Protein AF-W7Y2I8-F1 (afdb_monomer_lite)

Secondary structure (DSSP, 8-state):
----TTS----EEEESSS--SSTTTTSTTTT--SEEEEEEEEETTEEEEEE------SPPPGGGS---TTPPPPPHHHHHHHHHHHHHTT-

Foldseek 3Di:
DDDQPPDDRWDWDFDPVPPDAQQQCVHSCSVPGGHTAWTWDQDPNDIDIDHDDDDDPDDPDPVVDDDPPPDDDDDPVVVVVVVVVVVVVVD

Sequence (91 aa):
MVQFDSGDPFEVFYTNDIHIDQPNRHTPFRKVPGVLMEFHIDFNGIRFLFKASDISYDSPKKSTFNIPEDATPTPEKEIEALILTMIESFQ

Structure (mmCIF, N/CA/C/O backbone):
data_AF-W7Y2I8-F1
#
_entry.id   AF-W7Y2I8-F1
#
loop_
_atom_site.group_PDB
_atom_site.id
_atom_site.type_symbol
_atom_site.label_atom_id
_atom_site.label_alt_id
_atom_site.label_comp_id
_atom_site.label_asym_id
_atom_site.label_entity_id
_atom_site.label_seq_id
_atom_site.pdbx_PDB_ins_code
_atom_site.Cartn_x
_atom_site.Cartn_y
_atom_site.Cartn_z
_atom_site.occupancy
_atom_site.B_iso_or_equiv
_atom_site.auth_seq_id
_atom_site.auth_comp_id
_atom_site.auth_asym_id
_atom_site.auth_atom_id
_atom_site.pdbx_PDB_model_num
ATOM 1 N N . MET A 1 1 ? -3.214 -12.746 16.972 1.00 45.16 1 MET A N 1
ATOM 2 C CA . MET A 1 1 ? -3.848 -11.434 17.210 1.00 45.16 1 MET A CA 1
ATOM 3 C C . MET A 1 1 ? -2.802 -10.523 17.832 1.00 45.16 1 MET A C 1
ATOM 5 O O . MET A 1 1 ? -2.211 -10.920 18.830 1.00 45.16 1 MET A O 1
ATOM 9 N N . VAL A 1 2 ? -2.492 -9.387 17.206 1.00 50.00 2 VAL A N 1
ATOM 10 C CA . VAL A 1 2 ? -1.504 -8.417 17.713 1.00 50.00 2 VAL A CA 1
ATOM 11 C C . VAL A 1 2 ? -2.278 -7.221 18.261 1.00 50.00 2 VAL A C 1
ATOM 13 O O . VAL A 1 2 ? -3.113 -6.674 17.553 1.00 50.00 2 VAL A O 1
ATOM 16 N N . GLN A 1 3 ? -2.045 -6.848 19.521 1.00 47.31 3 GLN A N 1
ATOM 17 C CA . GLN A 1 3 ? -2.643 -5.654 20.125 1.00 47.31 3 GLN A CA 1
ATOM 18 C C . GLN A 1 3 ? -1.727 -4.444 19.899 1.00 47.31 3 GLN A C 1
ATOM 20 O O . GLN A 1 3 ? -0.517 -4.531 20.130 1.00 47.31 3 GLN A O 1
ATOM 25 N N . PHE A 1 4 ? -2.305 -3.332 19.442 1.00 53.75 4 PHE A N 1
ATOM 26 C CA . PHE A 1 4 ? -1.623 -2.050 19.260 1.00 53.75 4 PHE A CA 1
ATOM 27 C C . PHE A 1 4 ? -2.093 -1.068 20.338 1.00 53.75 4 PHE A C 1
ATOM 29 O O . PHE A 1 4 ? -3.281 -0.999 20.642 1.00 53.75 4 PHE A O 1
ATOM 36 N N . ASP A 1 5 ? -1.155 -0.334 20.938 1.00 49.31 5 ASP A N 1
ATOM 37 C CA . ASP A 1 5 ? -1.438 0.578 22.045 1.00 49.31 5 ASP A CA 1
ATOM 38 C C . ASP A 1 5 ? -2.201 1.815 21.522 1.00 49.31 5 ASP A C 1
ATOM 40 O O . ASP A 1 5 ? -1.654 2.572 20.721 1.00 49.31 5 ASP A O 1
ATOM 44 N N . SER A 1 6 ? -3.440 2.012 22.005 1.00 45.44 6 SER A N 1
ATOM 45 C CA . SER A 1 6 ? -4.373 3.154 21.810 1.00 45.44 6 SER A CA 1
ATOM 46 C C . SER A 1 6 ? -5.564 3.031 20.836 1.00 45.44 6 SER A C 1
ATOM 48 O O . SER A 1 6 ? -6.217 4.035 20.559 1.00 45.44 6 SER A O 1
ATOM 50 N N . GLY A 1 7 ? -5.959 1.826 20.415 1.00 59.88 7 GLY A N 1
ATOM 51 C CA . GLY A 1 7 ? -7.206 1.628 19.659 1.00 59.88 7 GLY A CA 1
ATOM 52 C C . GLY A 1 7 ? -7.867 0.279 19.920 1.00 59.88 7 GLY A C 1
ATOM 53 O O . GLY A 1 7 ? -7.276 -0.593 20.561 1.00 59.88 7 GLY A O 1
ATOM 54 N N . ASP A 1 8 ? -9.092 0.110 19.415 1.00 64.75 8 ASP A N 1
ATOM 55 C CA . ASP A 1 8 ? -9.741 -1.200 19.383 1.00 64.75 8 ASP A CA 1
ATOM 56 C C . ASP A 1 8 ? -8.816 -2.204 18.676 1.00 64.75 8 ASP A C 1
ATOM 58 O O . ASP A 1 8 ? -8.233 -1.892 17.629 1.00 64.75 8 ASP A O 1
ATOM 62 N N . PRO A 1 9 ? -8.620 -3.404 19.242 1.00 69.12 9 PRO A N 1
ATOM 63 C CA . PRO A 1 9 ? -7.741 -4.384 18.638 1.00 69.12 9 PRO A CA 1
ATOM 64 C C . PRO A 1 9 ? -8.328 -4.830 17.296 1.00 69.12 9 PRO A C 1
ATOM 66 O O . PRO A 1 9 ? -9.480 -5.252 17.225 1.00 69.12 9 PRO A O 1
ATOM 69 N N . PHE A 1 10 ? -7.520 -4.776 16.240 1.00 75.62 10 PHE A N 1
ATOM 70 C CA . PHE A 1 10 ? -7.911 -5.228 14.910 1.00 75.62 10 PHE A CA 1
ATOM 71 C C . PHE A 1 10 ? -7.102 -6.449 14.478 1.00 75.62 10 PHE A C 1
ATOM 73 O O . PHE A 1 10 ? -5.998 -6.722 14.960 1.00 75.62 10 PHE A O 1
ATOM 80 N N . GLU A 1 11 ? -7.690 -7.225 13.576 1.00 84.75 11 GLU A N 1
ATOM 81 C CA . GLU A 1 11 ? -7.072 -8.436 13.060 1.00 84.75 11 GLU A CA 1
ATOM 82 C C . GLU A 1 11 ? -6.072 -8.114 11.951 1.00 84.75 11 GLU A C 1
ATOM 84 O O . GLU A 1 11 ? -6.331 -7.313 11.051 1.00 84.75 11 GLU A O 1
ATOM 89 N N . VAL A 1 12 ? -4.924 -8.784 12.029 1.00 90.62 12 VAL A N 1
ATOM 90 C CA . VAL A 1 12 ? -3.872 -8.755 11.017 1.00 90.62 12 VAL A CA 1
ATOM 91 C C . VAL A 1 12 ? -3.495 -10.188 10.665 1.00 90.62 12 VAL A C 1
ATOM 93 O O . VAL A 1 12 ? -3.329 -11.033 11.552 1.00 90.62 12 VAL A O 1
ATOM 96 N N . PHE A 1 13 ? -3.323 -10.449 9.378 1.00 94.81 13 PHE A N 1
ATOM 97 C CA . PHE A 1 13 ? -2.860 -11.717 8.831 1.00 94.81 13 PHE A CA 1
ATOM 98 C C . PHE A 1 13 ? -1.490 -11.492 8.198 1.00 94.81 13 PHE A C 1
ATOM 100 O O . PHE A 1 13 ? -1.308 -10.542 7.435 1.00 94.81 13 PHE A O 1
ATOM 107 N N . TYR A 1 14 ? -0.518 -12.344 8.520 1.00 95.50 14 TYR A N 1
ATOM 108 C CA . TYR A 1 14 ? 0.852 -12.231 8.022 1.00 95.50 14 TYR A CA 1
ATOM 109 C C . TYR A 1 14 ? 1.442 -13.605 7.702 1.00 95.50 14 TYR A C 1
ATOM 111 O O . TYR A 1 14 ? 0.967 -14.621 8.212 1.00 95.50 14 TYR A O 1
ATOM 119 N N . THR A 1 15 ? 2.497 -13.629 6.888 1.00 95.75 15 THR A N 1
ATOM 120 C CA . THR A 1 15 ? 3.290 -14.836 6.615 1.00 95.75 15 THR A CA 1
ATOM 121 C C . THR A 1 15 ? 4.777 -14.598 6.872 1.00 95.75 15 THR A C 1
ATOM 123 O O . THR A 1 15 ? 5.290 -13.500 6.652 1.00 95.75 15 THR A O 1
ATOM 126 N N . ASN A 1 16 ? 5.467 -15.643 7.335 1.00 95.81 16 ASN A N 1
ATOM 127 C CA . ASN A 1 16 ? 6.928 -15.685 7.436 1.00 95.81 16 ASN A CA 1
ATOM 128 C C . ASN A 1 16 ? 7.579 -16.367 6.219 1.00 95.81 16 ASN A C 1
ATOM 130 O O . ASN A 1 16 ? 8.802 -16.399 6.128 1.00 95.81 16 ASN A O 1
ATOM 134 N N . ASP A 1 17 ? 6.787 -16.902 5.285 1.00 94.94 17 ASP A N 1
ATOM 135 C CA . ASP A 1 17 ? 7.294 -17.629 4.111 1.00 94.94 17 ASP A CA 1
ATOM 136 C C . ASP A 1 17 ? 7.972 -16.683 3.103 1.00 94.94 17 ASP A C 1
ATOM 138 O O . ASP A 1 17 ? 8.808 -17.086 2.291 1.00 94.94 17 ASP A O 1
ATOM 142 N N . ILE A 1 18 ? 7.644 -15.390 3.180 1.00 91.44 18 ILE A N 1
ATOM 143 C CA . ILE A 1 18 ? 8.283 -14.321 2.417 1.00 91.44 18 ILE A CA 1
ATOM 144 C C . ILE A 1 18 ? 9.439 -13.772 3.256 1.00 91.44 18 ILE A C 1
ATOM 146 O O . ILE A 1 18 ? 9.245 -13.006 4.199 1.00 91.44 18 ILE A O 1
ATOM 150 N N . HIS A 1 19 ? 10.655 -14.177 2.900 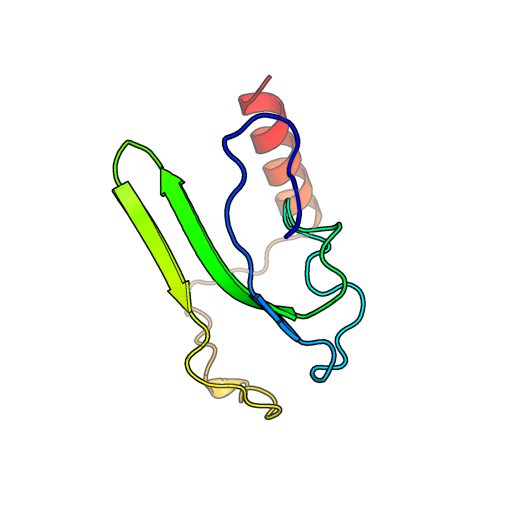1.00 87.31 19 HIS A N 1
ATOM 151 C CA . HIS A 1 19 ? 11.871 -13.924 3.670 1.00 87.31 19 HIS A CA 1
ATOM 152 C C . HIS A 1 19 ? 12.403 -12.495 3.454 1.00 87.31 19 HIS A C 1
ATOM 154 O O . HIS A 1 19 ? 13.438 -12.289 2.821 1.00 87.31 19 HIS A O 1
ATOM 160 N N . ILE A 1 20 ? 11.677 -11.496 3.961 1.00 89.25 20 ILE A N 1
ATOM 161 C CA . ILE A 1 20 ? 12.091 -10.086 3.986 1.00 89.25 20 ILE A CA 1
ATOM 162 C C . ILE A 1 20 ? 12.500 -9.724 5.411 1.00 89.25 20 ILE A C 1
ATOM 164 O O . ILE A 1 20 ? 11.739 -9.945 6.350 1.00 89.25 20 ILE A O 1
ATOM 168 N N . ASP A 1 21 ? 13.685 -9.134 5.573 1.00 90.94 21 ASP A N 1
ATOM 169 C CA . ASP A 1 21 ? 14.145 -8.679 6.884 1.00 90.94 21 ASP A CA 1
ATOM 170 C C . ASP A 1 21 ? 13.354 -7.449 7.360 1.00 90.94 21 ASP A C 1
ATOM 172 O O . ASP A 1 21 ? 13.257 -6.431 6.662 1.00 90.94 21 ASP A O 1
ATOM 176 N N . GLN A 1 22 ? 12.777 -7.567 8.560 1.00 90.31 22 GLN A N 1
ATOM 177 C CA . GLN A 1 22 ? 11.942 -6.558 9.221 1.00 90.31 22 GLN A CA 1
ATOM 178 C C . GLN A 1 22 ? 10.949 -5.874 8.255 1.00 90.31 22 GLN A C 1
ATOM 180 O O . GLN A 1 22 ? 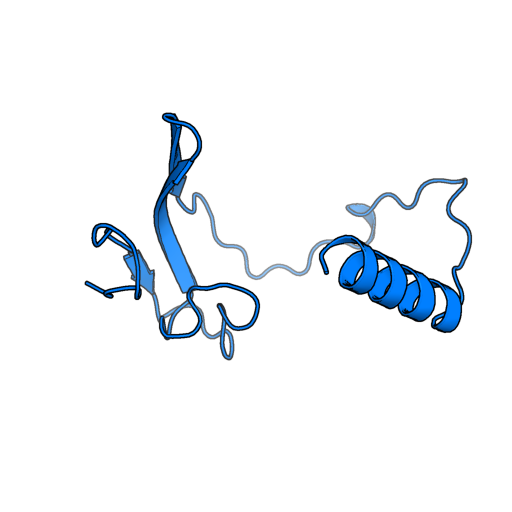11.045 -4.661 8.017 1.00 90.31 22 GLN A O 1
ATOM 185 N N . PRO A 1 23 ? 9.976 -6.621 7.697 1.00 93.38 23 PRO A N 1
ATOM 186 C CA . PRO A 1 23 ? 9.165 -6.152 6.571 1.00 93.38 23 PRO A CA 1
ATOM 187 C C . PRO A 1 23 ? 8.311 -4.926 6.918 1.00 93.38 23 PRO A C 1
ATOM 189 O O . PRO A 1 23 ? 8.013 -4.108 6.055 1.00 93.38 23 PRO A O 1
ATOM 192 N N . ASN A 1 24 ? 7.983 -4.749 8.201 1.00 92.31 24 ASN A N 1
ATOM 193 C CA . ASN A 1 24 ? 7.106 -3.687 8.692 1.00 92.31 24 ASN A CA 1
ATOM 194 C C . ASN A 1 24 ? 7.855 -2.537 9.391 1.00 92.31 24 ASN A C 1
ATOM 196 O O . ASN A 1 24 ? 7.225 -1.723 10.069 1.00 92.31 24 ASN A O 1
ATOM 200 N N . ARG A 1 25 ? 9.191 -2.450 9.265 1.00 91.69 25 ARG A N 1
ATOM 201 C CA . ARG A 1 25 ? 10.047 -1.525 10.047 1.00 91.69 25 ARG A CA 1
ATOM 202 C C . ARG A 1 25 ? 9.704 -0.035 9.916 1.00 91.69 25 ARG A C 1
ATOM 204 O O . ARG A 1 25 ? 9.997 0.723 10.835 1.00 91.69 25 ARG A O 1
ATOM 211 N N . HIS A 1 26 ? 9.088 0.369 8.806 1.00 87.38 26 HIS A N 1
ATOM 212 C CA . HIS A 1 26 ? 8.684 1.754 8.528 1.00 87.38 26 HIS A CA 1
ATOM 213 C C . HIS A 1 26 ? 7.183 1.998 8.747 1.00 87.38 26 HIS A C 1
ATOM 215 O O . HIS A 1 26 ? 6.634 2.979 8.259 1.00 87.38 26 HIS A O 1
ATOM 221 N N . THR A 1 27 ? 6.505 1.105 9.467 1.00 85.00 27 THR A N 1
ATOM 222 C CA . THR A 1 27 ? 5.068 1.198 9.746 1.00 85.00 27 THR A CA 1
ATOM 223 C C . THR A 1 27 ? 4.801 1.020 11.248 1.00 85.00 27 THR A C 1
ATOM 225 O O . THR A 1 27 ? 5.644 0.457 11.957 1.00 85.00 27 THR A O 1
ATOM 228 N N . PRO A 1 28 ? 3.616 1.406 11.756 1.00 86.25 28 PRO A N 1
ATOM 229 C CA . PRO A 1 28 ? 3.197 1.091 13.129 1.00 86.25 28 PRO A CA 1
ATOM 230 C C . PRO A 1 28 ? 3.171 -0.417 13.451 1.00 86.25 28 PRO A C 1
ATOM 232 O O . PRO A 1 28 ? 3.194 -0.814 14.614 1.00 86.25 28 PRO A O 1
ATOM 235 N N . PHE A 1 29 ? 3.200 -1.274 12.427 1.00 87.44 29 PHE A N 1
ATOM 236 C CA . PHE A 1 29 ? 3.192 -2.732 12.531 1.00 87.44 29 PHE A CA 1
ATOM 237 C C . PHE A 1 29 ? 4.564 -3.348 12.831 1.00 87.44 29 PHE A C 1
ATOM 239 O O . PHE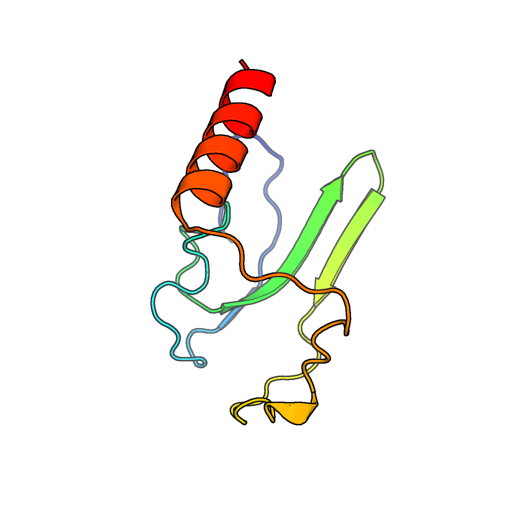 A 1 29 ? 4.750 -4.544 12.631 1.00 87.44 29 PHE A O 1
ATOM 246 N N . ARG A 1 30 ? 5.541 -2.581 13.332 1.00 89.31 30 ARG A N 1
ATOM 247 C CA . ARG A 1 30 ? 6.923 -3.050 13.568 1.00 89.31 30 ARG A CA 1
ATOM 248 C C . ARG A 1 30 ? 7.031 -4.324 14.425 1.00 89.31 30 ARG A C 1
ATOM 250 O O . ARG A 1 30 ? 7.997 -5.064 14.282 1.00 89.31 30 ARG A O 1
ATOM 257 N N . LYS A 1 31 ? 6.059 -4.584 15.310 1.00 90.00 31 LYS A N 1
ATOM 258 C CA . LYS A 1 31 ? 5.997 -5.805 16.141 1.00 90.00 31 LYS A CA 1
ATOM 259 C C . LYS A 1 31 ? 5.524 -7.053 15.370 1.00 90.00 31 LYS A C 1
ATOM 261 O O . LYS A 1 31 ? 5.647 -8.155 15.894 1.00 90.00 31 LYS A O 1
ATOM 266 N N . VAL A 1 32 ? 4.977 -6.903 14.161 1.00 91.88 32 VAL A N 1
ATOM 267 C CA . VAL A 1 32 ? 4.555 -8.016 13.299 1.00 91.88 32 VAL A CA 1
ATOM 268 C C . VAL A 1 32 ? 5.795 -8.582 12.593 1.00 91.88 32 VAL A C 1
ATOM 270 O O . VAL A 1 32 ? 6.421 -7.853 11.818 1.00 91.88 32 VAL A O 1
ATOM 273 N N . PRO A 1 33 ? 6.171 -9.851 12.852 1.00 92.06 33 PRO A N 1
ATOM 274 C CA . PRO A 1 33 ? 7.455 -10.397 12.409 1.00 92.06 33 PRO A CA 1
ATOM 275 C C . PRO A 1 33 ? 7.502 -10.727 10.911 1.00 92.06 33 PRO A C 1
ATOM 277 O O . PRO A 1 33 ? 8.582 -10.705 10.329 1.00 92.06 33 PRO A O 1
ATOM 280 N N . GLY A 1 34 ? 6.353 -11.016 10.295 1.00 94.44 34 GLY A N 1
ATOM 281 C CA . GLY A 1 34 ? 6.253 -11.398 8.888 1.00 94.44 34 GLY A CA 1
ATOM 282 C C . GLY A 1 34 ? 5.590 -10.339 8.011 1.00 94.44 34 GLY A C 1
ATOM 283 O O . GLY A 1 34 ? 5.149 -9.288 8.481 1.00 94.44 34 GLY A O 1
ATOM 284 N N . VAL A 1 35 ? 5.512 -10.622 6.716 1.00 94.75 35 VAL A N 1
ATOM 285 C CA . VAL A 1 35 ? 4.902 -9.727 5.725 1.00 94.75 35 VAL A CA 1
ATOM 286 C C . VAL A 1 35 ? 3.388 -9.701 5.923 1.00 94.75 35 VAL A C 1
ATOM 288 O O . VAL A 1 35 ? 2.757 -10.757 5.996 1.00 94.75 35 VAL A O 1
ATOM 291 N N . LEU A 1 36 ? 2.807 -8.501 6.019 1.00 94.81 36 LEU A N 1
ATOM 292 C CA . LEU A 1 36 ? 1.360 -8.311 6.121 1.00 94.81 36 LEU A CA 1
ATOM 293 C C . LEU A 1 36 ? 0.665 -8.757 4.830 1.00 94.81 36 LEU A C 1
ATOM 295 O O . LEU A 1 36 ? 1.007 -8.302 3.742 1.00 94.81 36 LEU A O 1
ATOM 299 N N . MET A 1 37 ? -0.336 -9.618 4.980 1.00 95.75 37 MET A N 1
ATOM 300 C CA . MET A 1 37 ? -1.139 -10.166 3.887 1.00 95.75 37 MET A CA 1
ATOM 301 C C . MET A 1 37 ? -2.553 -9.594 3.879 1.00 95.75 37 MET A C 1
ATOM 303 O O . MET A 1 37 ? -3.105 -9.354 2.808 1.00 95.75 37 MET A O 1
ATOM 307 N N . GLU A 1 38 ? -3.142 -9.364 5.054 1.00 95.69 38 GLU A N 1
ATOM 308 C CA . GLU A 1 38 ? -4.472 -8.769 5.168 1.00 95.69 38 GLU A CA 1
ATOM 309 C C . GLU A 1 38 ? -4.628 -8.014 6.494 1.00 95.69 38 GLU A C 1
ATOM 311 O O . GLU A 1 38 ? -4.207 -8.506 7.542 1.00 95.69 38 GLU A O 1
ATOM 316 N N . PHE A 1 39 ? -5.214 -6.817 6.459 1.00 92.44 39 PHE A N 1
ATOM 317 C CA . PHE A 1 39 ? -5.618 -6.057 7.647 1.00 92.44 39 PHE A CA 1
ATOM 318 C C . PHE A 1 39 ? -6.681 -5.014 7.286 1.00 92.44 39 PHE A C 1
ATOM 320 O O . PHE A 1 39 ? -6.845 -4.652 6.118 1.00 92.44 39 PHE A O 1
ATOM 327 N N . HIS A 1 40 ? -7.390 -4.504 8.294 1.00 89.62 40 HIS A N 1
ATOM 328 C CA . HIS A 1 40 ? -8.300 -3.374 8.130 1.00 89.62 40 HIS A CA 1
ATOM 329 C C . HIS A 1 40 ? -7.906 -2.200 9.020 1.00 89.62 40 HIS A C 1
ATOM 331 O O . HIS A 1 40 ? -7.316 -2.389 10.081 1.00 89.62 40 HIS A O 1
ATOM 337 N N . ILE A 1 41 ? -8.255 -0.993 8.584 1.00 86.12 41 ILE A N 1
ATOM 338 C CA . ILE A 1 41 ? -8.172 0.222 9.398 1.00 86.12 41 ILE A CA 1
ATOM 339 C C . ILE A 1 41 ? -9.470 1.006 9.258 1.00 86.12 41 ILE A C 1
ATOM 341 O O . ILE A 1 41 ? -10.043 1.080 8.169 1.00 86.12 41 ILE A O 1
ATOM 345 N N . ASP A 1 42 ? -9.902 1.615 10.354 1.00 84.81 42 ASP A N 1
ATOM 346 C CA . ASP A 1 42 ? -11.004 2.567 10.357 1.00 84.81 42 ASP A CA 1
ATOM 347 C C . ASP A 1 42 ? -10.417 3.983 10.400 1.00 84.81 42 ASP A C 1
ATOM 349 O O . ASP A 1 42 ? -9.702 4.347 11.333 1.00 84.81 42 ASP A O 1
ATOM 353 N N . PHE A 1 43 ? -10.689 4.783 9.370 1.00 81.25 43 PHE A N 1
ATOM 354 C CA . PHE A 1 43 ? -10.206 6.159 9.261 1.00 81.25 43 PHE A CA 1
ATOM 355 C C . PHE A 1 43 ? -11.342 7.073 8.801 1.00 81.25 43 PHE A C 1
ATOM 357 O O . PHE A 1 43 ? -11.959 6.838 7.764 1.00 81.25 43 PHE A O 1
ATOM 364 N N . ASN A 1 44 ? -11.645 8.106 9.596 1.00 87.38 44 ASN A N 1
ATOM 365 C CA . ASN A 1 44 ? -12.742 9.054 9.358 1.00 87.38 44 ASN A CA 1
ATOM 366 C C . ASN A 1 44 ? -14.102 8.383 9.065 1.00 87.38 44 ASN A C 1
ATOM 368 O O . ASN A 1 44 ? -14.847 8.817 8.190 1.00 87.38 44 ASN A O 1
ATOM 372 N N . GLY A 1 45 ? -14.424 7.307 9.794 1.00 87.12 45 GLY A N 1
ATOM 373 C CA . GLY A 1 45 ? -15.684 6.565 9.641 1.00 87.12 45 GLY A CA 1
ATOM 374 C C . GLY A 1 45 ? -15.742 5.637 8.421 1.00 87.12 45 GLY A C 1
ATOM 375 O O . GLY A 1 45 ? -16.786 5.042 8.163 1.00 87.12 45 GLY A O 1
ATOM 376 N N . ILE A 1 46 ? -14.639 5.496 7.682 1.00 90.81 46 ILE A N 1
ATOM 377 C CA . ILE A 1 46 ? -14.514 4.593 6.537 1.00 90.81 46 ILE A CA 1
ATOM 378 C C . ILE A 1 46 ? -13.606 3.430 6.926 1.00 90.81 46 ILE A C 1
ATOM 380 O O . ILE A 1 46 ? -12.494 3.639 7.415 1.00 90.81 46 ILE A O 1
ATOM 384 N N . ARG A 1 47 ? -14.068 2.206 6.661 1.00 87.94 47 ARG A N 1
ATOM 385 C CA . ARG A 1 47 ? -13.264 0.994 6.814 1.00 87.94 47 ARG A CA 1
ATOM 386 C C . ARG A 1 47 ? -12.511 0.692 5.527 1.00 87.94 47 ARG A C 1
ATOM 388 O O . ARG A 1 47 ? -13.125 0.434 4.493 1.00 87.94 47 ARG A O 1
ATOM 395 N N . PHE A 1 48 ? -11.190 0.669 5.608 1.00 90.00 48 PHE A N 1
ATOM 396 C CA . PHE A 1 48 ? -10.308 0.241 4.529 1.00 90.00 48 PHE A CA 1
ATOM 397 C C . PHE A 1 48 ? -9.889 -1.206 4.769 1.00 90.00 48 PHE A C 1
ATOM 399 O O . PHE A 1 48 ? -9.413 -1.529 5.854 1.00 90.00 48 PHE A O 1
ATOM 406 N N . LEU A 1 49 ? -10.048 -2.063 3.759 1.00 92.38 49 LEU A N 1
ATOM 407 C CA . LEU A 1 49 ? -9.519 -3.426 3.751 1.00 92.38 49 LEU A CA 1
ATOM 408 C C . LEU A 1 49 ? -8.314 -3.481 2.816 1.00 92.38 49 LEU A C 1
ATOM 410 O O . LEU A 1 49 ? -8.435 -3.211 1.622 1.00 92.38 49 LEU A O 1
ATOM 414 N N . PHE A 1 50 ? -7.172 -3.877 3.358 1.00 92.31 50 PHE A N 1
ATOM 415 C CA . PHE A 1 50 ? -5.959 -4.136 2.598 1.00 92.31 50 PHE A CA 1
ATOM 416 C C . PHE A 1 50 ? -5.775 -5.641 2.508 1.00 92.31 50 PHE A C 1
ATOM 418 O O . PHE A 1 50 ? -5.695 -6.303 3.539 1.00 92.31 50 PHE A O 1
ATOM 425 N N . LYS A 1 51 ? -5.713 -6.173 1.286 1.00 96.44 51 LYS A N 1
ATOM 426 C CA . LYS A 1 51 ? -5.515 -7.598 1.016 1.00 96.44 51 LYS A CA 1
ATOM 427 C C . LYS A 1 51 ? -4.517 -7.768 -0.121 1.00 96.44 51 LYS A C 1
ATOM 429 O O . LYS A 1 51 ? -4.729 -7.240 -1.211 1.00 96.44 51 LYS A O 1
ATOM 434 N N . ALA A 1 52 ? -3.445 -8.507 0.134 1.00 94.94 52 ALA A N 1
ATOM 435 C CA . ALA A 1 52 ? -2.489 -8.896 -0.889 1.00 94.94 52 ALA A CA 1
ATOM 436 C C . ALA A 1 52 ? -3.181 -9.801 -1.919 1.00 94.94 52 ALA A C 1
ATOM 438 O O . ALA A 1 52 ? -3.797 -10.807 -1.561 1.00 94.94 52 ALA A O 1
ATOM 439 N N . SER A 1 53 ? -3.097 -9.426 -3.194 1.00 95.44 53 SER A N 1
ATOM 440 C CA . SER A 1 53 ? -3.696 -10.179 -4.300 1.00 95.44 53 SER A CA 1
ATOM 441 C C . SER A 1 53 ? -2.697 -11.069 -5.035 1.00 95.44 53 SER A C 1
ATOM 443 O O . SER A 1 53 ? -3.098 -12.091 -5.578 1.00 95.44 53 SER A O 1
ATOM 445 N N . ASP A 1 54 ? -1.422 -10.679 -5.070 1.00 91.81 54 ASP A N 1
ATOM 446 C CA . ASP A 1 54 ? -0.354 -11.389 -5.774 1.00 91.81 54 ASP A CA 1
ATOM 447 C C . ASP A 1 54 ? 1.006 -11.097 -5.121 1.00 91.81 54 ASP A C 1
ATOM 449 O O . ASP A 1 54 ? 1.187 -10.044 -4.500 1.00 91.81 54 ASP A O 1
ATOM 453 N N . ILE A 1 55 ? 1.951 -12.031 -5.251 1.00 88.69 55 ILE A N 1
ATOM 454 C CA . ILE A 1 55 ? 3.341 -11.877 -4.807 1.00 88.69 55 ILE A CA 1
ATOM 455 C C . ILE A 1 55 ? 4.248 -12.285 -5.966 1.00 88.69 55 ILE A C 1
ATOM 457 O O . ILE A 1 55 ? 4.221 -13.435 -6.402 1.00 88.69 55 ILE A O 1
ATOM 461 N N . SER A 1 56 ? 5.110 -11.366 -6.400 1.00 88.25 56 SER A N 1
ATOM 462 C CA . SER A 1 56 ? 6.148 -11.632 -7.395 1.00 88.25 56 SER A CA 1
ATOM 463 C C . SER A 1 56 ? 7.535 -11.363 -6.817 1.00 88.25 56 SER A C 1
ATOM 465 O O . SER A 1 56 ? 7.748 -10.386 -6.097 1.00 88.25 56 SER A O 1
ATOM 467 N N . TYR A 1 57 ? 8.482 -12.240 -7.155 1.00 85.38 57 TYR A N 1
ATOM 468 C CA . TYR A 1 57 ? 9.905 -12.100 -6.830 1.00 85.38 57 TYR A CA 1
ATOM 469 C C . TYR A 1 57 ? 10.711 -11.492 -7.986 1.00 85.38 57 TYR A C 1
ATOM 471 O O . TYR A 1 57 ? 11.934 -11.363 -7.892 1.00 85.38 57 TYR A O 1
ATOM 479 N N . ASP A 1 58 ? 10.046 -11.123 -9.081 1.00 88.12 58 ASP A N 1
ATOM 480 C CA . ASP A 1 58 ? 10.710 -10.529 -10.230 1.00 88.12 58 ASP A CA 1
ATOM 481 C C . ASP A 1 58 ? 11.172 -9.111 -9.903 1.00 88.12 58 ASP A C 1
ATOM 483 O O . ASP A 1 58 ? 10.440 -8.291 -9.345 1.00 88.12 58 ASP A O 1
ATOM 487 N N . SER A 1 59 ? 12.399 -8.787 -10.307 1.00 83.31 59 SER A N 1
ATOM 488 C CA . SER A 1 59 ? 12.854 -7.402 -10.257 1.00 83.31 59 SER A CA 1
ATOM 489 C C . SER A 1 59 ? 12.043 -6.571 -11.256 1.00 83.31 59 SER A C 1
ATOM 491 O O . SER A 1 59 ? 12.027 -6.912 -12.446 1.00 83.31 59 SER A O 1
ATOM 493 N N . PRO A 1 60 ? 11.395 -5.472 -10.828 1.00 84.62 60 PRO A N 1
ATOM 494 C CA . PRO A 1 60 ? 10.661 -4.622 -11.750 1.00 84.62 60 PRO A CA 1
ATOM 495 C C . PRO A 1 60 ? 11.622 -4.079 -12.810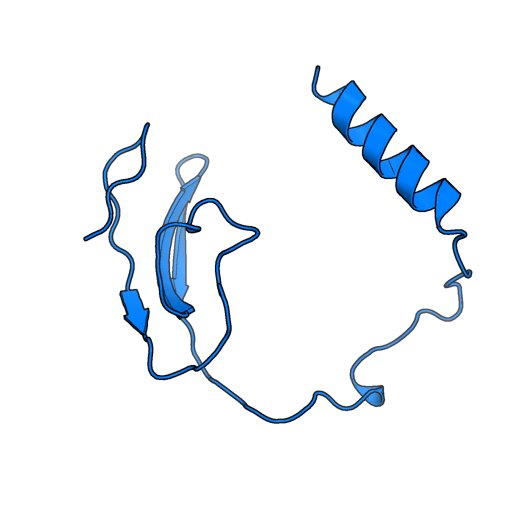 1.00 84.62 60 PRO A C 1
ATOM 497 O O . PRO A 1 60 ? 12.740 -3.642 -12.513 1.00 84.62 60 PRO A O 1
ATOM 500 N N . LYS A 1 61 ? 11.209 -4.135 -14.080 1.00 88.44 61 LYS A N 1
ATOM 501 C CA . LYS A 1 61 ? 12.032 -3.630 -15.185 1.00 88.44 61 LYS A CA 1
ATOM 502 C C . LYS A 1 61 ? 12.235 -2.133 -14.989 1.00 88.44 61 LYS A C 1
ATOM 504 O O . LYS A 1 61 ? 11.270 -1.423 -14.775 1.00 88.44 61 LYS A O 1
ATOM 509 N N . LYS A 1 62 ? 13.450 -1.604 -15.163 1.00 83.25 62 LYS A N 1
ATOM 510 C CA . LYS A 1 62 ? 13.677 -0.145 -15.062 1.00 83.25 62 LYS A CA 1
ATOM 511 C C . LYS A 1 62 ? 12.727 0.674 -15.948 1.00 83.25 62 LYS A C 1
ATOM 513 O O . LYS A 1 62 ? 12.323 1.757 -15.559 1.00 83.25 62 LYS A O 1
ATOM 518 N N . SER A 1 63 ? 12.319 0.118 -17.089 1.00 85.25 63 SER A N 1
ATOM 519 C CA . SER A 1 63 ? 11.348 0.720 -18.005 1.00 85.25 63 SER A CA 1
ATOM 520 C C . SER A 1 63 ? 9.921 0.847 -17.455 1.00 85.25 63 SER A C 1
ATOM 522 O O . SER A 1 63 ? 9.118 1.518 -18.087 1.00 85.25 63 SER A O 1
ATOM 524 N N . THR A 1 64 ? 9.555 0.194 -16.343 1.00 85.25 64 THR A N 1
ATOM 525 C CA . THR A 1 64 ? 8.254 0.436 -15.685 1.00 85.25 64 THR A CA 1
ATOM 526 C C . THR A 1 64 ? 8.236 1.748 -14.912 1.00 85.25 64 THR A C 1
ATOM 528 O O . THR A 1 64 ? 7.162 2.234 -14.573 1.00 85.25 64 THR A O 1
ATOM 531 N N . PHE A 1 65 ? 9.404 2.321 -14.624 1.00 88.00 65 PHE A N 1
ATOM 532 C CA . PHE A 1 65 ? 9.523 3.608 -13.960 1.00 88.00 65 PHE A CA 1
ATOM 533 C C . PHE A 1 65 ? 9.697 4.689 -15.025 1.00 88.00 65 PHE A C 1
ATOM 535 O O . PHE A 1 65 ? 10.749 4.794 -15.654 1.00 88.00 65 PHE A O 1
ATOM 542 N N . ASN A 1 66 ? 8.653 5.488 -15.229 1.00 85.25 66 ASN A N 1
ATOM 543 C CA . ASN A 1 66 ? 8.735 6.676 -16.067 1.00 85.25 66 ASN A CA 1
ATOM 544 C C . ASN A 1 66 ? 9.313 7.811 -15.225 1.00 85.25 66 ASN A C 1
ATOM 546 O O . ASN A 1 66 ? 8.678 8.256 -14.271 1.00 85.25 66 ASN A O 1
ATOM 550 N N . ILE A 1 67 ? 10.518 8.259 -15.571 1.00 84.81 67 ILE A N 1
ATOM 551 C CA . ILE A 1 67 ? 11.078 9.493 -15.026 1.00 84.81 67 ILE A CA 1
ATOM 552 C C . ILE A 1 67 ? 10.495 10.633 -15.870 1.00 84.81 67 ILE A C 1
ATOM 554 O O . ILE A 1 67 ? 10.686 10.606 -17.088 1.00 84.81 67 ILE A O 1
ATOM 558 N N . PRO A 1 68 ? 9.754 11.582 -15.273 1.00 88.38 68 PRO A N 1
ATOM 559 C CA . PRO A 1 68 ? 9.248 12.745 -15.996 1.00 88.38 68 PRO A CA 1
ATOM 560 C C . PRO A 1 68 ? 10.382 13.496 -16.711 1.00 88.38 68 PRO A C 1
ATOM 562 O O . PRO A 1 68 ? 11.484 13.597 -16.174 1.00 88.38 68 PRO A O 1
ATOM 565 N N . GLU A 1 69 ? 10.133 14.018 -17.917 1.00 87.25 69 GLU A N 1
ATOM 566 C CA . GLU A 1 69 ? 11.154 14.747 -18.696 1.00 87.25 69 GLU A CA 1
ATOM 567 C C . GLU A 1 69 ? 11.648 16.018 -17.984 1.00 87.25 69 GLU A C 1
ATOM 569 O O . GLU A 1 69 ? 12.772 16.464 -18.209 1.00 87.25 69 GLU A O 1
ATOM 574 N N . ASP A 1 70 ? 10.821 16.579 -17.107 1.00 91.12 70 ASP A N 1
ATOM 575 C CA . ASP A 1 70 ? 11.091 17.752 -16.279 1.00 91.12 70 ASP A CA 1
ATOM 576 C C . ASP A 1 70 ? 11.694 17.409 -14.906 1.00 91.12 70 ASP A C 1
ATOM 578 O O . ASP A 1 70 ? 11.929 18.309 -14.097 1.00 91.12 70 ASP A O 1
ATOM 582 N N . ALA A 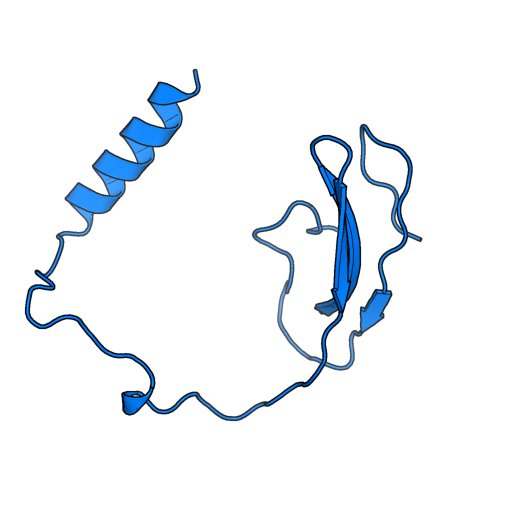1 71 ? 11.978 16.132 -14.629 1.00 87.62 71 ALA A N 1
ATOM 583 C CA . ALA A 1 71 ? 12.619 15.729 -13.385 1.00 87.62 71 ALA A CA 1
ATOM 584 C C . ALA A 1 71 ? 14.049 16.285 -13.312 1.00 87.62 71 ALA A C 1
ATOM 586 O O . ALA A 1 71 ? 14.930 15.916 -14.093 1.00 87.62 71 ALA A O 1
ATOM 587 N N . THR A 1 72 ? 14.300 17.148 -12.331 1.00 86.38 72 THR A N 1
ATOM 588 C CA . THR A 1 72 ? 15.630 17.687 -12.054 1.00 86.38 72 THR A CA 1
ATOM 589 C C . THR A 1 72 ? 16.311 16.892 -10.937 1.00 86.38 72 THR A C 1
ATOM 591 O O . THR A 1 72 ? 15.662 16.501 -9.966 1.00 86.38 72 THR A O 1
ATOM 594 N N . PRO A 1 73 ? 17.627 16.628 -11.034 1.00 85.56 73 PRO A N 1
ATOM 595 C CA . PRO A 1 73 ? 18.374 16.060 -9.921 1.00 85.56 73 PRO A CA 1
ATOM 596 C C . PRO A 1 73 ? 18.317 16.996 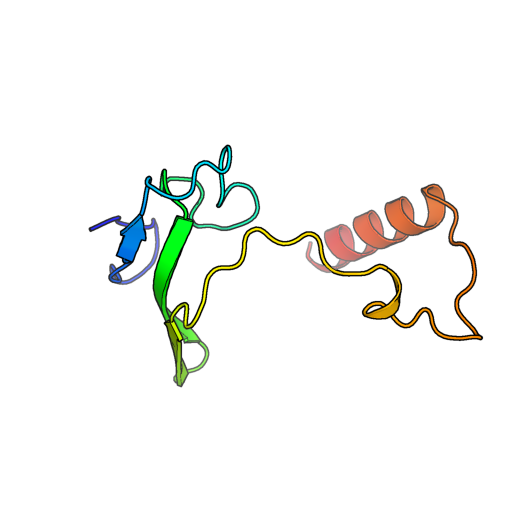-8.710 1.00 85.56 73 PRO A C 1
ATOM 598 O O . PRO A 1 73 ? 18.757 18.142 -8.788 1.00 85.56 73 PRO A O 1
ATOM 601 N N . THR A 1 74 ? 17.806 16.494 -7.591 1.00 87.00 74 THR A N 1
ATOM 602 C CA . THR A 1 74 ? 17.743 17.233 -6.327 1.00 87.00 74 THR A CA 1
ATOM 603 C C . THR A 1 74 ? 18.953 16.875 -5.460 1.00 87.00 74 THR A C 1
ATOM 605 O O . THR A 1 74 ? 19.188 15.687 -5.214 1.00 87.00 74 THR A O 1
ATOM 608 N N . PRO A 1 75 ? 19.742 17.854 -4.982 1.00 93.44 75 PRO A N 1
ATOM 609 C CA . PRO A 1 75 ? 20.799 17.601 -4.013 1.00 93.44 75 PRO A CA 1
ATOM 610 C C . PRO A 1 75 ? 20.236 17.028 -2.709 1.00 93.44 75 PRO A C 1
ATOM 612 O O . PRO A 1 75 ? 19.209 17.482 -2.215 1.00 93.44 75 PRO A O 1
ATOM 615 N N . GLU A 1 76 ? 20.964 16.101 -2.090 1.00 92.19 76 GLU A N 1
ATOM 616 C CA . GLU A 1 76 ? 20.581 15.479 -0.812 1.00 92.19 76 GLU A CA 1
ATOM 617 C C . GLU A 1 76 ? 20.215 16.512 0.271 1.00 92.19 76 GLU A C 1
ATOM 619 O O . GLU A 1 76 ? 19.196 16.375 0.940 1.00 92.19 76 GLU A O 1
ATOM 624 N N . LYS A 1 77 ? 20.966 17.618 0.352 1.00 92.19 77 LYS A N 1
ATOM 625 C CA . LYS A 1 77 ? 20.715 18.714 1.303 1.00 92.19 77 LYS A CA 1
ATOM 626 C C . LYS A 1 77 ? 19.343 19.381 1.155 1.00 92.19 77 LYS A C 1
ATOM 628 O O . LYS A 1 77 ? 18.795 19.856 2.145 1.00 92.19 77 LYS A O 1
ATOM 633 N N . GLU A 1 78 ? 18.797 19.457 -0.060 1.00 91.75 78 GLU A N 1
ATOM 634 C CA . GLU A 1 78 ? 17.449 20.008 -0.264 1.00 91.75 78 GLU A CA 1
ATOM 635 C C . GLU A 1 78 ? 16.380 19.051 0.271 1.00 91.75 78 GLU A C 1
ATOM 637 O O . GLU A 1 78 ? 15.413 19.495 0.888 1.00 91.75 78 GLU A O 1
ATOM 642 N N . ILE A 1 79 ? 16.585 17.741 0.108 1.00 91.25 79 ILE A N 1
ATOM 643 C CA . ILE A 1 79 ? 15.700 16.717 0.675 1.00 91.25 79 ILE A CA 1
ATOM 644 C C . ILE A 1 79 ? 15.756 16.763 2.207 1.00 91.25 79 ILE A C 1
ATOM 646 O O . ILE A 1 79 ? 14.712 16.739 2.857 1.00 91.25 79 ILE A O 1
ATOM 650 N N . GLU A 1 80 ? 16.950 16.888 2.794 1.00 91.75 80 GLU A N 1
ATOM 651 C CA . GLU A 1 80 ? 17.125 17.037 4.246 1.00 91.75 80 GLU A CA 1
ATOM 652 C C . GLU A 1 80 ? 16.382 18.268 4.789 1.00 91.75 80 GLU A C 1
ATOM 654 O O . GLU A 1 80 ? 15.630 18.159 5.760 1.00 91.75 80 GLU A O 1
ATOM 659 N N . ALA A 1 81 ? 16.534 19.428 4.142 1.00 91.75 81 ALA A N 1
ATOM 660 C CA . ALA A 1 81 ? 15.852 20.660 4.538 1.00 91.75 81 ALA A CA 1
ATOM 661 C C . ALA A 1 81 ? 14.321 20.547 4.427 1.00 91.75 81 ALA A C 1
ATOM 663 O O . ALA A 1 81 ? 13.598 21.025 5.306 1.00 91.75 81 ALA A O 1
ATOM 664 N N . LEU A 1 82 ? 13.820 19.879 3.383 1.00 90.19 82 LEU A N 1
ATOM 665 C CA . LEU A 1 82 ? 12.392 19.606 3.223 1.00 90.19 82 LEU A CA 1
ATOM 666 C C . LEU A 1 82 ? 11.861 18.734 4.368 1.00 90.19 82 LEU A C 1
ATOM 668 O O . LEU A 1 82 ? 10.837 19.071 4.960 1.00 90.19 82 LEU A O 1
ATOM 672 N N . ILE A 1 83 ? 12.564 17.651 4.712 1.00 89.50 83 ILE A N 1
ATOM 673 C CA . ILE A 1 83 ? 12.177 16.757 5.816 1.00 89.50 83 ILE A CA 1
ATOM 674 C C . ILE A 1 83 ? 12.123 17.526 7.141 1.00 89.50 83 ILE A C 1
ATOM 676 O O . ILE A 1 83 ? 11.139 17.402 7.871 1.00 89.50 83 ILE A O 1
ATOM 680 N N . LEU A 1 84 ? 13.137 18.346 7.438 1.00 90.06 84 LEU A N 1
ATOM 681 C CA . LEU A 1 84 ? 13.165 19.179 8.647 1.00 90.06 84 LEU A CA 1
ATOM 682 C C . LEU A 1 84 ? 11.978 20.148 8.692 1.00 90.06 84 LEU A C 1
ATOM 684 O O . LEU A 1 84 ? 11.288 20.216 9.705 1.00 90.06 84 LEU A O 1
ATOM 688 N N . THR A 1 85 ? 11.679 20.807 7.571 1.00 92.06 85 THR A N 1
ATOM 689 C CA . THR A 1 85 ? 10.533 21.724 7.460 1.00 92.06 85 THR A CA 1
ATOM 690 C C . THR A 1 85 ? 9.211 21.009 7.739 1.00 92.06 85 THR A C 1
ATOM 692 O O . THR A 1 85 ? 8.361 21.531 8.459 1.00 92.06 85 THR A O 1
ATOM 695 N N . MET A 1 86 ? 9.026 19.800 7.197 1.00 89.50 86 MET A N 1
ATOM 696 C CA . MET A 1 86 ? 7.822 19.011 7.464 1.00 89.50 86 MET A CA 1
ATOM 697 C C . MET A 1 86 ? 7.711 18.685 8.955 1.00 89.50 86 MET A C 1
ATOM 699 O O . MET A 1 86 ? 6.649 18.891 9.527 1.00 89.50 86 MET A O 1
ATOM 703 N N . ILE A 1 87 ? 8.795 18.247 9.601 1.00 87.38 87 ILE A N 1
ATOM 704 C CA . ILE A 1 87 ? 8.806 17.922 11.037 1.00 87.38 87 ILE A CA 1
ATOM 705 C C . ILE A 1 87 ? 8.450 19.147 11.892 1.00 87.38 87 ILE A C 1
ATOM 707 O O . ILE A 1 87 ? 7.620 19.031 12.791 1.00 87.38 87 ILE A O 1
ATOM 711 N N . GLU A 1 88 ? 9.034 20.308 11.598 1.00 82.62 88 GLU A N 1
ATOM 712 C CA . GLU A 1 88 ? 8.767 21.562 12.318 1.00 82.62 88 GLU A CA 1
ATOM 713 C C . GLU A 1 88 ? 7.334 22.063 12.109 1.00 82.62 88 GLU A C 1
ATOM 715 O O . GLU A 1 88 ? 6.735 22.604 13.030 1.00 82.62 88 GLU A O 1
ATOM 720 N N . SER A 1 89 ? 6.746 21.833 10.931 1.00 74.50 89 SER A N 1
ATOM 721 C CA . SER A 1 89 ? 5.361 22.233 10.638 1.00 74.50 89 SER A CA 1
ATOM 722 C C . SER A 1 89 ? 4.291 21.446 11.411 1.00 74.50 89 SER A C 1
ATOM 724 O O . SER A 1 89 ? 3.122 21.833 11.394 1.00 74.50 89 SER A O 1
ATOM 726 N N . PHE A 1 90 ? 4.678 20.354 12.082 1.00 60.06 90 PHE A N 1
ATOM 727 C CA . PHE A 1 90 ? 3.806 19.530 12.927 1.00 60.06 90 PHE A CA 1
ATOM 728 C C . PHE A 1 90 ? 4.078 19.691 14.438 1.00 60.06 90 PHE A C 1
ATOM 730 O O . PHE A 1 90 ? 3.487 18.947 15.227 1.00 60.06 90 PHE A O 1
ATOM 737 N N . GLN A 1 91 ? 4.954 20.621 14.844 1.00 50.59 91 GLN A N 1
ATOM 738 C CA . GLN A 1 91 ? 5.176 21.015 16.247 1.00 50.59 91 GLN A CA 1
ATOM 739 C C . GLN A 1 91 ? 4.393 22.282 16.601 1.00 50.59 91 GLN A C 1
ATOM 741 O O . GLN A 1 91 ? 3.927 22.354 17.761 1.00 50.59 91 GLN A O 1
#

Radius of gyration: 18.11 Å; chains: 1; bounding box: 36×40×41 Å

pLDDT: mean 85.14, std 12.48, range [45.16, 96.44]

Organism: NCBI:txid869213